Protein AF-A0A1H6RS73-F1 (afdb_monomer)

Sequence (85 aa):
MTNLIDVPSEEGEVCDYDLNNLALYAALMDAADAGLSWQESARQILRLDEYDIISFDLYERHLQRARWIVGKGLQSALIAFSKKT

Radius of gyration: 12.76 Å; Cα contacts (8 Å, |Δi|>4): 75; chains: 1; bounding box: 32×26×29 Å

Nearest PDB structures (foldseek):
  7uqt-assembly1_A  TM=7.635E-01  e=1.311E-01  Mesorhizobium japonicum R7A
  2ezk-assembly1_A  TM=4.021E-01  e=2.002E+00  Muvirus mu

Secondary structure (DSSP, 8-state):
---GGGPPPTTSPP-HHHHHTHHHHHHHHHHHHTT--HHHHHHHTS---TTSTTHHHHHHHHHHHHHHHHTTTHHHHHHHHHT--

Mean predicted aligned error: 3.84 Å

Foldseek 3Di:
DDDLVPQDALPDADDPVCVVCLVLLVQLVVCVVVVHDLLCNLCPRVVDHSPDPCSSVSSVSSNSNSVSCVPVVVVRSVVVVVVVD

pLDDT: mean 91.01, std 9.67, range [43.91, 98.31]

Solvent-accessible surface area (backbone atoms only — not comparable to full-atom values): 5070 Å² total; per-residue (Å²): 134,84,65,78,85,71,65,63,60,81,83,56,77,84,46,73,68,53,72,77,35,51,70,58,31,51,53,47,50,55,38,55,76,72,64,55,52,69,52,57,46,22,39,73,72,71,65,40,58,64,85,45,87,61,34,60,58,53,43,50,50,49,48,49,32,32,52,31,41,71,52,86,36,31,68,56,46,53,58,54,53,68,74,76,112

Structure (mmCIF, N/CA/C/O backbone):
data_AF-A0A1H6RS73-F1
#
_entry.id   AF-A0A1H6RS73-F1
#
loop_
_atom_site.group_PDB
_atom_site.id
_atom_site.type_symbol
_atom_site.label_atom_id
_atom_site.label_alt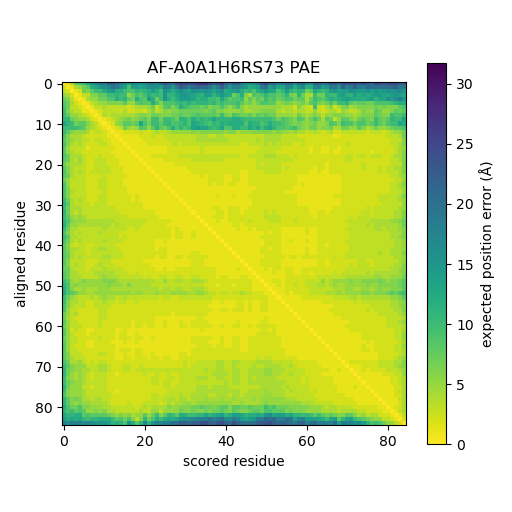_id
_atom_site.label_comp_id
_atom_site.label_asym_id
_atom_site.label_entity_id
_atom_site.label_seq_id
_atom_site.pdbx_PDB_ins_code
_atom_site.Cartn_x
_atom_site.Cartn_y
_atom_site.Cartn_z
_atom_site.occupancy
_atom_site.B_iso_or_equiv
_atom_site.auth_seq_id
_atom_site.auth_comp_id
_atom_site.auth_asym_id
_atom_site.auth_atom_id
_atom_site.pdbx_PDB_model_num
ATOM 1 N N . MET A 1 1 ? -0.572 15.669 -0.996 1.00 43.91 1 MET A N 1
ATOM 2 C CA . MET A 1 1 ? 0.113 14.547 -1.668 1.00 43.91 1 MET A CA 1
ATOM 3 C C . MET A 1 1 ? 1.013 13.911 -0.634 1.00 43.91 1 MET A C 1
ATOM 5 O O . MET A 1 1 ? 1.898 14.597 -0.140 1.00 43.91 1 MET A O 1
ATOM 9 N N . THR A 1 2 ? 0.722 12.682 -0.229 1.00 57.09 2 THR A N 1
ATOM 10 C CA . THR A 1 2 ? 1.573 11.939 0.707 1.00 57.09 2 THR A CA 1
ATOM 11 C C . THR A 1 2 ? 2.772 11.391 -0.063 1.00 57.09 2 THR A C 1
ATOM 13 O O . THR A 1 2 ? 2.610 10.940 -1.195 1.00 57.09 2 THR A O 1
ATOM 16 N N . ASN A 1 3 ? 3.969 11.484 0.508 1.00 75.25 3 ASN A N 1
ATOM 17 C CA . ASN A 1 3 ? 5.191 10.992 -0.118 1.00 75.25 3 ASN A CA 1
ATOM 18 C C . ASN A 1 3 ? 5.197 9.453 -0.099 1.00 75.25 3 ASN A C 1
ATOM 20 O O . ASN A 1 3 ? 5.052 8.853 0.963 1.00 75.25 3 ASN A O 1
ATOM 24 N N . LEU A 1 4 ? 5.356 8.809 -1.261 1.00 75.88 4 LEU A N 1
ATOM 25 C CA . LEU A 1 4 ? 5.335 7.342 -1.394 1.00 75.88 4 LEU A CA 1
ATOM 26 C C . LEU A 1 4 ? 6.460 6.660 -0.596 1.00 75.88 4 LEU A C 1
ATOM 28 O O . LEU A 1 4 ? 6.341 5.501 -0.219 1.00 75.88 4 LEU A O 1
ATOM 32 N N . ILE A 1 5 ? 7.535 7.380 -0.275 1.00 80.06 5 ILE A N 1
ATOM 33 C CA . ILE A 1 5 ? 8.655 6.845 0.513 1.00 80.06 5 ILE A CA 1
ATOM 34 C C . ILE A 1 5 ? 8.252 6.576 1.980 1.00 80.06 5 ILE A C 1
ATOM 36 O O . ILE A 1 5 ? 8.821 5.691 2.627 1.00 80.06 5 ILE A O 1
ATOM 40 N N . ASP A 1 6 ? 7.224 7.269 2.479 1.00 83.12 6 ASP A N 1
ATOM 41 C CA . ASP A 1 6 ? 6.801 7.236 3.885 1.00 83.12 6 ASP A CA 1
ATOM 42 C C . ASP A 1 6 ? 5.817 6.093 4.202 1.00 83.12 6 ASP A C 1
ATOM 44 O O . ASP A 1 6 ? 5.111 6.145 5.211 1.00 83.12 6 ASP A O 1
ATOM 48 N N . VAL A 1 7 ? 5.739 5.058 3.352 1.00 84.31 7 VAL A N 1
ATOM 49 C CA . VAL A 1 7 ? 4.858 3.909 3.604 1.00 84.31 7 VAL A CA 1
ATOM 50 C C . VAL A 1 7 ? 5.227 3.233 4.938 1.00 84.31 7 VAL A C 1
ATOM 52 O O . VAL A 1 7 ? 6.397 2.857 5.125 1.00 84.31 7 VAL A O 1
ATOM 55 N N . PRO A 1 8 ? 4.266 3.081 5.875 1.00 85.38 8 PRO A N 1
ATOM 56 C CA . PRO A 1 8 ? 4.529 2.472 7.172 1.00 85.38 8 PRO A CA 1
ATOM 57 C C . PRO A 1 8 ? 5.002 1.024 7.038 1.00 85.38 8 PRO A C 1
ATOM 59 O O . PRO A 1 8 ? 4.641 0.319 6.095 1.00 85.38 8 PRO A O 1
ATOM 62 N N . SER A 1 9 ? 5.771 0.559 8.021 1.00 83.12 9 SER A N 1
ATOM 63 C CA . SER A 1 9 ? 6.142 -0.852 8.117 1.00 83.12 9 SER A CA 1
ATOM 64 C C . SER A 1 9 ? 4.914 -1.741 8.339 1.00 83.12 9 SER A C 1
ATOM 66 O O . SER A 1 9 ? 3.871 -1.298 8.822 1.00 83.12 9 SER A O 1
ATOM 68 N N . GLU A 1 10 ? 5.041 -3.033 8.045 1.00 74.12 10 GLU A N 1
ATOM 69 C CA . GLU A 1 10 ? 3.974 -4.018 8.263 1.00 74.12 10 GLU A CA 1
ATOM 70 C C . GLU A 1 10 ? 3.608 -4.234 9.743 1.00 74.12 10 GLU A C 1
ATOM 72 O O . GLU A 1 10 ? 2.618 -4.885 10.037 1.00 74.12 10 GLU A O 1
ATOM 77 N N . GLU A 1 11 ? 4.372 -3.709 10.698 1.00 74.19 11 GLU A N 1
ATOM 78 C CA . GLU A 1 11 ? 4.115 -3.897 12.137 1.00 74.19 11 GLU A CA 1
ATOM 79 C C . GLU A 1 11 ? 3.675 -2.605 12.839 1.00 74.19 11 GLU A C 1
ATOM 81 O O . GLU A 1 11 ? 3.346 -2.619 14.024 1.00 74.19 11 GLU A O 1
ATOM 86 N N . GLY A 1 12 ? 3.652 -1.483 12.113 1.00 82.12 12 GLY A N 1
ATOM 87 C CA . GLY A 1 12 ? 3.238 -0.191 12.648 1.00 82.12 12 GLY A CA 1
ATOM 88 C C . GLY A 1 12 ? 1.726 -0.081 12.838 1.00 82.12 12 GLY A C 1
ATOM 89 O O . GLY A 1 12 ? 0.943 -0.662 12.080 1.00 82.12 12 GLY A O 1
ATOM 90 N N . GLU A 1 13 ? 1.315 0.728 13.815 1.00 89.94 13 GLU A N 1
ATOM 91 C CA . GLU A 1 13 ? -0.088 1.100 14.017 1.00 89.94 13 GLU A CA 1
ATOM 92 C C . GLU A 1 13 ? -0.691 1.728 12.750 1.00 89.94 13 GLU A C 1
ATOM 94 O O . GLU A 1 13 ? 0.016 2.274 11.900 1.00 89.94 13 GLU A O 1
ATOM 99 N N . VAL A 1 14 ? -2.016 1.641 12.611 1.00 92.31 14 VAL A N 1
ATOM 100 C CA . VAL A 1 14 ? -2.724 2.363 11.547 1.00 92.31 14 VAL A CA 1
ATOM 101 C C . VAL A 1 14 ? -2.554 3.857 11.782 1.00 92.31 14 VAL A C 1
ATOM 103 O O . VAL A 1 14 ? -2.847 4.347 12.873 1.00 92.31 14 VAL A O 1
ATOM 106 N N . CYS A 1 15 ? -2.123 4.585 10.758 1.00 91.38 15 CYS A N 1
ATOM 107 C CA . CYS A 1 15 ? -1.911 6.025 10.850 1.00 91.38 15 CYS A CA 1
ATOM 108 C C . CYS A 1 15 ? -2.660 6.787 9.749 1.00 91.38 15 CYS A C 1
ATOM 110 O O . CYS A 1 15 ? -3.306 6.205 8.874 1.00 91.38 15 CYS A O 1
ATOM 112 N N . ASP A 1 16 ? -2.574 8.119 9.779 1.00 90.25 16 ASP A N 1
ATOM 113 C CA . ASP A 1 16 ? -3.220 8.974 8.778 1.00 90.25 16 ASP A CA 1
ATOM 114 C C . ASP A 1 16 ? -2.750 8.687 7.347 1.00 90.25 16 ASP A C 1
ATOM 116 O O . ASP A 1 16 ? -3.517 8.895 6.405 1.00 90.25 16 ASP A O 1
ATOM 120 N N . TYR A 1 17 ? -1.527 8.173 7.174 1.00 91.56 17 TYR A N 1
ATOM 121 C CA . TYR A 1 17 ? -1.045 7.703 5.878 1.00 91.56 17 TYR A CA 1
ATOM 122 C C . TYR A 1 17 ? -1.986 6.639 5.307 1.00 91.56 17 TYR A C 1
ATOM 124 O O . TYR A 1 17 ? -2.436 6.771 4.172 1.00 91.56 17 TYR A O 1
ATOM 132 N N . ASP A 1 18 ? -2.318 5.612 6.090 1.00 92.25 18 ASP A N 1
ATOM 133 C CA . ASP A 1 18 ? -3.149 4.501 5.623 1.00 92.25 18 ASP A CA 1
ATOM 134 C C . ASP A 1 18 ? -4.563 4.968 5.289 1.00 92.25 18 ASP A C 1
ATOM 136 O O . ASP A 1 18 ? -5.094 4.629 4.234 1.00 92.25 18 ASP A O 1
ATOM 140 N N . LEU A 1 19 ? -5.148 5.808 6.151 1.00 89.00 19 LEU A N 1
ATOM 141 C CA . LEU A 1 19 ? -6.495 6.348 5.948 1.00 89.00 19 LEU A CA 1
ATOM 142 C C . LEU A 1 19 ? -6.599 7.163 4.654 1.00 89.00 19 LEU A C 1
ATOM 144 O O . LEU A 1 19 ? -7.606 7.086 3.953 1.00 89.00 19 LEU A O 1
ATOM 148 N N . ASN A 1 20 ? -5.550 7.916 4.319 1.00 91.19 20 ASN A N 1
ATOM 149 C CA . ASN A 1 20 ? -5.499 8.710 3.094 1.00 91.19 20 ASN A CA 1
ATOM 150 C C . ASN A 1 20 ? -5.200 7.867 1.839 1.00 91.19 20 ASN A C 1
ATOM 152 O O . ASN A 1 20 ? -5.390 8.360 0.728 1.00 91.19 20 ASN A O 1
ATOM 156 N 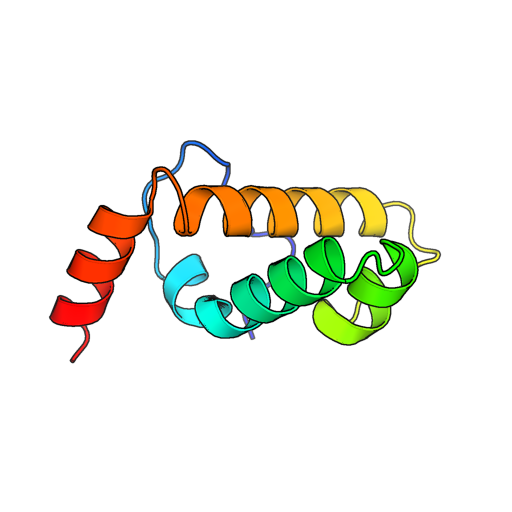N . ASN A 1 21 ? -4.749 6.617 1.998 1.00 92.62 21 ASN A N 1
ATOM 157 C CA . ASN A 1 21 ? -4.323 5.737 0.906 1.00 92.62 21 ASN A CA 1
ATOM 158 C C . ASN A 1 21 ? -5.191 4.471 0.753 1.00 92.62 21 ASN A C 1
ATOM 160 O O . ASN A 1 21 ? -4.841 3.586 -0.023 1.00 92.62 21 ASN A O 1
ATOM 164 N N . LEU A 1 22 ? -6.354 4.377 1.410 1.00 91.75 22 LEU A N 1
ATOM 165 C CA . LEU A 1 22 ? -7.224 3.189 1.323 1.00 91.75 22 LEU A CA 1
ATOM 166 C C . LEU A 1 22 ? -7.614 2.820 -0.119 1.00 91.75 22 LEU A C 1
ATOM 168 O O . LEU A 1 22 ? -7.592 1.647 -0.484 1.00 91.75 22 LEU A O 1
ATOM 172 N N . ALA A 1 23 ? -7.923 3.814 -0.958 1.00 93.69 23 ALA A N 1
ATOM 173 C CA . ALA A 1 23 ? -8.245 3.578 -2.367 1.00 93.69 23 ALA A CA 1
ATOM 174 C C . ALA A 1 23 ? -7.036 3.060 -3.169 1.00 93.69 23 ALA A C 1
ATOM 176 O O . ALA A 1 23 ? -7.193 2.207 -4.039 1.00 93.69 23 ALA A O 1
ATOM 177 N N . LEU A 1 24 ? -5.830 3.544 -2.852 1.00 95.62 24 LEU A N 1
ATOM 178 C CA . LEU A 1 24 ? -4.581 3.076 -3.456 1.00 95.62 24 LEU A CA 1
ATOM 179 C C . LEU A 1 24 ? -4.316 1.610 -3.088 1.00 95.62 24 LEU A C 1
ATOM 181 O O . LEU A 1 24 ? -3.985 0.807 -3.957 1.00 95.62 24 LEU A O 1
ATOM 185 N N . TYR A 1 25 ? -4.508 1.256 -1.814 1.00 95.81 25 TYR A N 1
ATOM 186 C CA . TYR A 1 25 ? -4.366 -0.116 -1.331 1.00 95.81 25 TYR A CA 1
ATOM 187 C C . TYR A 1 25 ? -5.350 -1.068 -2.010 1.00 95.81 25 TYR A C 1
ATOM 189 O O . TYR A 1 25 ? -4.929 -2.125 -2.473 1.00 95.81 25 TYR A O 1
ATOM 197 N N . ALA A 1 26 ? -6.626 -0.680 -2.127 1.00 96.19 26 ALA A N 1
ATOM 198 C CA . ALA A 1 26 ? -7.628 -1.461 -2.852 1.00 96.19 26 ALA A CA 1
ATOM 199 C C . ALA A 1 26 ? -7.201 -1.718 -4.307 1.00 96.19 26 ALA A C 1
ATOM 201 O O . ALA A 1 26 ? -7.145 -2.868 -4.730 1.00 96.19 26 ALA A O 1
ATOM 202 N N . ALA A 1 27 ? -6.786 -0.671 -5.030 1.00 97.88 27 ALA A N 1
ATOM 203 C CA . ALA A 1 27 ? -6.341 -0.800 -6.417 1.00 97.88 27 ALA A CA 1
ATOM 204 C C . ALA A 1 27 ? -5.116 -1.722 -6.577 1.00 97.88 27 ALA A C 1
ATOM 206 O O . ALA A 1 27 ? -5.049 -2.492 -7.534 1.00 97.88 27 ALA A O 1
ATOM 207 N N . LEU A 1 28 ? -4.151 -1.665 -5.650 1.00 97.81 28 LEU A N 1
ATOM 208 C CA . LEU A 1 28 ? -2.985 -2.557 -5.662 1.00 97.81 28 LEU A CA 1
ATOM 209 C C . LEU A 1 28 ? -3.365 -4.022 -5.443 1.00 97.81 28 LEU A C 1
ATOM 211 O O . LEU A 1 28 ? -2.810 -4.895 -6.107 1.00 97.81 28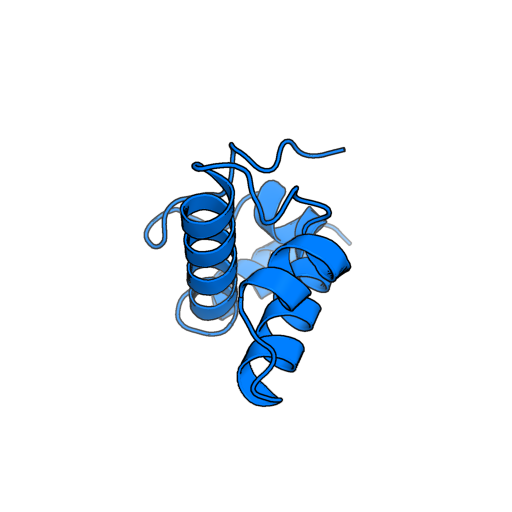 LEU A O 1
ATOM 215 N N . MET A 1 29 ? -4.289 -4.293 -4.519 1.00 97.62 29 MET A N 1
ATOM 216 C CA . MET A 1 29 ? -4.759 -5.657 -4.270 1.00 97.62 29 MET A CA 1
ATOM 217 C C . MET A 1 29 ? -5.543 -6.196 -5.467 1.00 97.62 29 MET A C 1
ATOM 219 O O . MET A 1 29 ? -5.231 -7.291 -5.922 1.00 97.62 29 MET A O 1
ATOM 223 N N . ASP A 1 30 ? -6.453 -5.403 -6.043 1.00 98.31 30 ASP A N 1
ATOM 224 C CA . ASP A 1 30 ? -7.202 -5.789 -7.247 1.00 98.31 30 ASP A CA 1
ATOM 225 C C . ASP A 1 30 ? -6.261 -6.117 -8.417 1.00 98.31 30 ASP A C 1
ATOM 227 O O . ASP A 1 30 ? -6.444 -7.114 -9.115 1.00 98.31 30 ASP A O 1
ATOM 231 N N . ALA A 1 31 ? -5.218 -5.305 -8.623 1.00 98.12 31 ALA A N 1
ATOM 232 C CA . ALA A 1 31 ? -4.223 -5.553 -9.661 1.00 98.12 31 ALA A CA 1
ATOM 233 C C . ALA A 1 31 ? -3.409 -6.830 -9.402 1.00 98.12 31 ALA A C 1
ATOM 235 O O . ALA A 1 31 ? -3.184 -7.608 -10.333 1.00 98.12 31 ALA A O 1
ATOM 236 N N . ALA A 1 32 ? -3.000 -7.069 -8.152 1.00 97.50 32 ALA A N 1
ATOM 237 C CA . ALA A 1 32 ? -2.280 -8.282 -7.775 1.00 97.50 32 ALA A CA 1
ATOM 238 C C . ALA A 1 32 ? -3.148 -9.541 -7.952 1.00 97.50 32 ALA A C 1
ATOM 240 O O . ALA A 1 32 ? -2.667 -10.538 -8.491 1.00 97.50 32 ALA A O 1
ATOM 241 N N . ASP A 1 33 ? -4.423 -9.487 -7.562 1.00 97.88 33 ASP A N 1
ATOM 242 C CA . ASP A 1 33 ? -5.372 -10.599 -7.694 1.00 97.88 33 ASP A CA 1
ATOM 243 C C . ASP A 1 33 ? -5.738 -10.872 -9.162 1.00 97.88 33 ASP A C 1
ATOM 245 O O . ASP A 1 33 ? -5.928 -12.024 -9.558 1.00 97.88 33 ASP A O 1
ATOM 249 N N . ALA A 1 34 ? -5.761 -9.832 -10.000 1.00 98.06 34 ALA A N 1
ATOM 250 C CA . ALA A 1 34 ? -5.907 -9.950 -11.450 1.00 98.06 34 ALA A CA 1
ATOM 251 C C . ALA A 1 34 ? -4.616 -10.401 -12.170 1.00 98.06 34 ALA A C 1
ATOM 253 O O . ALA A 1 34 ? -4.629 -10.589 -13.388 1.00 98.06 34 ALA A O 1
ATOM 254 N N . GLY A 1 35 ? -3.508 -10.588 -11.442 1.00 97.81 35 GLY A N 1
ATOM 255 C CA . GLY A 1 35 ? -2.237 -11.062 -11.991 1.00 97.81 35 GLY A CA 1
ATOM 256 C C . GLY A 1 35 ? -1.490 -10.035 -12.847 1.00 97.81 35 GLY A C 1
ATOM 257 O O . GLY A 1 35 ? -0.706 -10.427 -13.714 1.00 97.81 35 GLY A O 1
ATOM 258 N N . LEU A 1 36 ? -1.725 -8.733 -12.639 1.00 98.19 36 LEU A N 1
ATOM 259 C CA . LEU A 1 36 ? -0.944 -7.684 -13.301 1.00 98.19 36 LEU A CA 1
ATOM 260 C C . LEU A 1 36 ? 0.525 -7.758 -12.866 1.00 98.19 36 LEU A C 1
ATOM 262 O O . LEU A 1 36 ? 0.854 -8.159 -11.748 1.00 98.19 36 LEU A O 1
ATOM 266 N N . SER A 1 37 ? 1.425 -7.352 -13.763 1.00 98.06 37 SER A N 1
ATOM 267 C CA . SER A 1 37 ? 2.845 -7.265 -13.435 1.00 98.06 37 SER A CA 1
ATOM 268 C C . SER A 1 37 ? 3.112 -6.124 -12.455 1.00 98.06 37 SER A C 1
ATOM 270 O O . SER A 1 37 ? 2.427 -5.097 -12.465 1.00 98.06 37 SER A O 1
ATOM 272 N N . TRP A 1 38 ? 4.164 -6.272 -11.646 1.00 97.75 38 TRP A N 1
ATOM 273 C CA . TRP A 1 38 ? 4.565 -5.224 -10.710 1.00 97.75 38 TRP A CA 1
ATOM 274 C C . TRP A 1 38 ? 4.908 -3.915 -11.431 1.00 97.75 38 TRP A C 1
ATOM 276 O O . TRP A 1 38 ? 4.594 -2.852 -10.908 1.00 97.75 38 TRP A O 1
ATOM 286 N N . GLN A 1 39 ? 5.493 -3.975 -12.637 1.00 98.06 39 GLN A N 1
ATOM 287 C CA . GLN A 1 39 ? 5.804 -2.789 -13.440 1.00 98.06 39 GLN A CA 1
ATOM 288 C C . GLN A 1 39 ? 4.530 -2.024 -13.787 1.00 98.06 39 GLN A C 1
ATOM 290 O O . GLN A 1 39 ? 4.436 -0.820 -13.557 1.00 98.06 39 GLN A O 1
ATOM 295 N N . GLU A 1 40 ? 3.515 -2.748 -14.265 1.00 97.69 40 GLU A N 1
ATOM 296 C CA . GLU A 1 40 ? 2.260 -2.135 -14.667 1.00 97.69 40 GLU A CA 1
ATOM 297 C C . GLU A 1 40 ? 1.530 -1.529 -13.467 1.00 97.69 40 GLU A C 1
ATOM 299 O O . GLU A 1 40 ? 1.041 -0.402 -13.540 1.00 97.69 40 GLU A O 1
ATOM 304 N N . SER A 1 41 ? 1.515 -2.223 -12.328 1.00 97.62 41 SER A N 1
ATOM 305 C CA . SER A 1 41 ? 0.976 -1.674 -11.082 1.00 97.62 41 SER A CA 1
ATOM 306 C C . SER A 1 41 ? 1.770 -0.459 -10.584 1.00 97.62 41 SER A C 1
ATOM 308 O O . SER A 1 41 ? 1.168 0.547 -10.205 1.00 97.62 41 SER A O 1
ATOM 310 N N . ALA A 1 42 ? 3.104 -0.495 -10.626 1.00 96.19 42 ALA A N 1
ATOM 311 C CA . ALA A 1 42 ? 3.955 0.623 -10.224 1.00 96.19 42 ALA A CA 1
ATOM 312 C C . ALA A 1 42 ? 3.678 1.872 -11.080 1.00 96.19 42 ALA A C 1
ATOM 314 O O . ALA A 1 42 ? 3.437 2.954 -10.539 1.00 96.19 42 ALA A O 1
ATOM 315 N N . ARG A 1 43 ? 3.597 1.717 -12.405 1.00 97.31 43 ARG 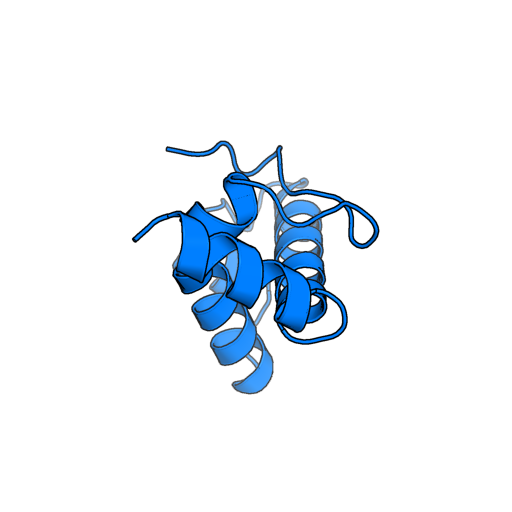A N 1
ATOM 316 C CA . ARG A 1 43 ? 3.328 2.814 -13.344 1.00 97.31 43 ARG A CA 1
ATOM 317 C C . ARG A 1 43 ? 1.887 3.321 -13.272 1.00 97.31 43 ARG A C 1
ATOM 319 O O . ARG A 1 43 ? 1.643 4.533 -13.262 1.00 97.31 43 ARG A O 1
ATOM 326 N N . GLN A 1 44 ? 0.906 2.419 -13.248 1.00 96.81 44 GLN A N 1
ATOM 327 C CA . GLN A 1 44 ? -0.505 2.803 -13.324 1.00 96.81 44 GLN A CA 1
ATOM 328 C C . GLN A 1 44 ? -1.091 3.255 -11.986 1.00 96.81 44 GLN A C 1
ATOM 330 O O . GLN A 1 44 ? -1.893 4.189 -11.972 1.00 96.81 44 GLN A O 1
ATOM 335 N N . ILE A 1 45 ? -0.708 2.610 -10.884 1.00 96.62 45 ILE A N 1
ATOM 336 C CA . ILE A 1 45 ? -1.346 2.804 -9.577 1.00 96.62 45 ILE A CA 1
ATOM 337 C C . ILE A 1 45 ? -0.493 3.727 -8.714 1.00 96.62 45 ILE A C 1
ATOM 339 O O . ILE A 1 45 ? -0.983 4.753 -8.247 1.00 96.62 45 ILE A O 1
ATOM 343 N N . LEU A 1 46 ? 0.796 3.410 -8.567 1.00 94.81 46 LEU A N 1
ATOM 344 C CA . LEU A 1 46 ? 1.725 4.193 -7.743 1.00 94.81 46 LEU A CA 1
ATOM 345 C C . LEU A 1 46 ? 2.327 5.396 -8.478 1.00 94.81 46 LEU A C 1
ATOM 347 O O . LEU A 1 46 ? 2.917 6.258 -7.838 1.00 94.81 46 LEU A O 1
ATOM 351 N N . ARG A 1 47 ? 2.151 5.488 -9.804 1.00 95.56 47 ARG A N 1
ATOM 352 C CA . ARG A 1 47 ? 2.732 6.548 -10.650 1.00 95.56 47 ARG A CA 1
ATOM 353 C C . ARG A 1 47 ? 4.262 6.622 -10.546 1.00 95.56 47 ARG A C 1
ATOM 355 O O . ARG A 1 47 ? 4.834 7.705 -10.641 1.00 95.56 47 ARG A O 1
ATOM 362 N N . LEU A 1 48 ? 4.901 5.473 -10.351 1.00 94.94 48 LEU A N 1
ATOM 363 C CA . LEU A 1 48 ? 6.352 5.322 -10.312 1.00 94.94 4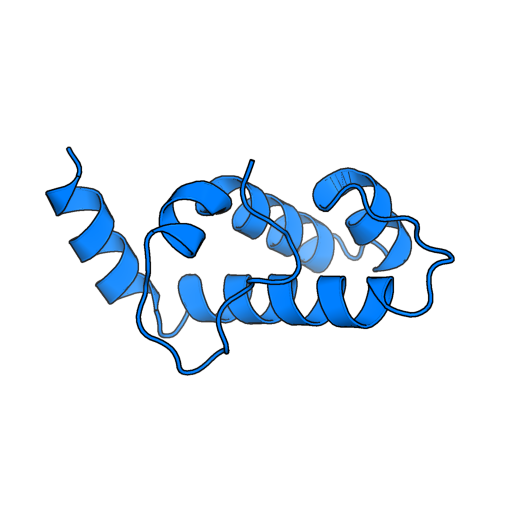8 LEU A CA 1
ATOM 364 C C . LEU A 1 48 ? 6.912 5.077 -11.717 1.00 94.94 48 LEU A C 1
ATOM 366 O O . LEU A 1 48 ? 6.209 4.585 -12.601 1.00 94.94 48 LEU A O 1
ATOM 370 N N . ASP A 1 49 ? 8.191 5.396 -11.905 1.00 94.81 49 ASP A N 1
ATOM 371 C CA . ASP A 1 49 ? 8.947 4.969 -13.082 1.00 94.81 49 ASP A CA 1
ATOM 372 C C . ASP A 1 49 ? 9.380 3.509 -12.896 1.00 94.81 49 ASP A C 1
ATOM 374 O O . ASP A 1 49 ? 10.197 3.200 -12.032 1.00 94.81 49 ASP A O 1
ATOM 378 N N . GLU A 1 50 ? 8.826 2.595 -13.689 1.00 92.06 50 GLU A N 1
ATOM 379 C CA . GLU A 1 50 ? 9.118 1.157 -13.622 1.00 92.06 50 GLU A CA 1
ATOM 380 C C . GLU A 1 50 ? 10.583 0.791 -13.919 1.00 92.06 50 GLU A C 1
ATOM 382 O O . GLU A 1 50 ? 10.998 -0.326 -13.606 1.00 92.06 50 GLU A O 1
ATOM 387 N N . TYR A 1 51 ? 11.367 1.714 -14.488 1.00 93.69 51 TYR A N 1
ATOM 388 C C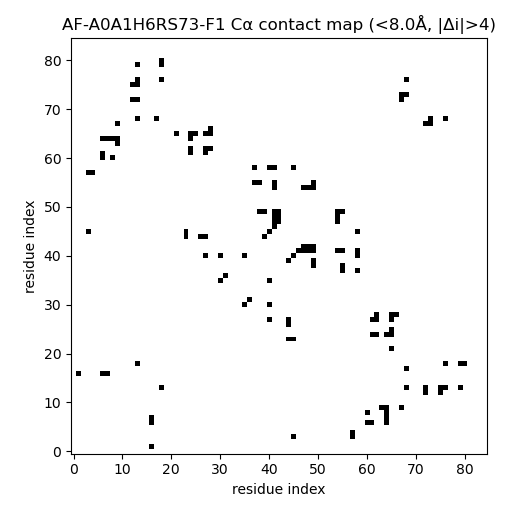A . TYR A 1 51 ? 12.799 1.530 -14.740 1.00 93.69 51 TYR A CA 1
ATOM 389 C C . TYR A 1 51 ? 13.694 2.046 -13.604 1.00 93.69 51 TYR A C 1
ATOM 391 O O . TYR A 1 51 ? 14.897 1.772 -13.613 1.00 93.69 51 TYR A O 1
ATOM 399 N N . ASP A 1 52 ? 13.138 2.770 -12.628 1.00 95.50 52 ASP A N 1
ATOM 400 C CA . ASP A 1 52 ? 13.883 3.205 -11.448 1.00 95.50 52 ASP A CA 1
ATOM 401 C C . ASP A 1 52 ? 14.156 2.010 -10.519 1.00 95.50 52 ASP A C 1
ATOM 403 O O . ASP A 1 52 ? 13.295 1.166 -10.255 1.00 95.50 52 ASP A O 1
ATOM 407 N N . ILE A 1 53 ? 15.377 1.955 -9.992 1.00 93.00 53 ILE A N 1
ATOM 408 C CA . ILE A 1 53 ? 15.866 0.874 -9.139 1.00 93.00 53 ILE A CA 1
ATOM 409 C C . ILE A 1 53 ? 15.077 0.759 -7.830 1.00 93.00 53 ILE A C 1
ATOM 411 O O . ILE A 1 53 ? 14.971 -0.336 -7.280 1.00 93.00 53 ILE A O 1
ATOM 415 N N . ILE A 1 54 ? 14.499 1.863 -7.341 1.00 94.56 54 ILE A N 1
ATOM 416 C CA . ILE A 1 54 ? 13.711 1.863 -6.098 1.00 94.56 54 ILE A CA 1
ATOM 417 C C . ILE A 1 54 ? 12.242 1.476 -6.307 1.00 94.56 54 ILE A C 1
ATOM 419 O O . ILE A 1 54 ? 11.544 1.191 -5.334 1.00 94.56 54 ILE A O 1
ATOM 423 N N . SER A 1 55 ? 11.744 1.458 -7.547 1.00 95.38 55 SER A N 1
ATOM 424 C CA . SER A 1 55 ? 10.307 1.305 -7.808 1.00 95.38 55 SER A CA 1
ATOM 425 C C . SER A 1 55 ? 9.761 -0.058 -7.417 1.00 95.38 55 SER A C 1
ATOM 427 O O . SER A 1 55 ? 8.626 -0.143 -6.950 1.00 95.38 55 SER A O 1
ATOM 429 N N . PHE A 1 56 ? 10.566 -1.114 -7.554 1.00 95.62 56 PHE A N 1
ATOM 430 C CA . PHE A 1 56 ? 10.175 -2.448 -7.104 1.00 95.62 56 PHE A CA 1
ATOM 431 C C . PHE A 1 56 ? 10.006 -2.510 -5.578 1.00 95.62 56 PHE A C 1
ATOM 433 O O . PHE A 1 56 ? 8.991 -3.014 -5.105 1.00 95.62 56 PHE A O 1
ATOM 440 N N . ASP A 1 57 ? 10.949 -1.943 -4.816 1.00 95.75 57 ASP A N 1
ATOM 441 C CA . ASP A 1 57 ? 10.877 -1.892 -3.346 1.00 95.75 57 ASP A CA 1
ATOM 442 C C . ASP A 1 57 ? 9.657 -1.093 -2.876 1.00 95.75 57 ASP A C 1
ATOM 444 O O . ASP A 1 57 ? 8.883 -1.550 -2.035 1.00 95.75 57 ASP A O 1
ATOM 448 N N . LEU A 1 58 ? 9.427 0.078 -3.478 1.00 95.25 58 LEU A N 1
ATOM 449 C CA . LEU A 1 58 ? 8.249 0.882 -3.171 1.00 95.25 58 LEU A CA 1
ATOM 450 C C . LEU A 1 58 ? 6.961 0.122 -3.497 1.00 95.25 58 LEU A C 1
ATOM 452 O O . LEU A 1 58 ? 6.048 0.113 -2.672 1.00 95.25 58 LEU A O 1
ATOM 456 N N . TYR A 1 59 ? 6.882 -0.539 -4.653 1.00 96.50 59 TYR A N 1
ATOM 457 C CA . TYR A 1 59 ? 5.737 -1.377 -4.999 1.00 96.50 59 TYR A CA 1
ATOM 458 C C . TYR A 1 59 ? 5.486 -2.470 -3.953 1.00 96.50 59 TYR A C 1
ATOM 460 O O . TYR A 1 59 ? 4.366 -2.574 -3.443 1.00 96.50 59 TYR A O 1
ATOM 468 N N . GLU A 1 60 ? 6.516 -3.240 -3.592 1.00 96.75 60 GLU A N 1
ATOM 469 C CA . GLU A 1 60 ? 6.393 -4.313 -2.603 1.00 96.75 60 GLU A CA 1
ATOM 470 C C . GLU A 1 60 ? 5.917 -3.783 -1.253 1.00 96.75 60 GLU A C 1
ATOM 472 O O . GLU A 1 60 ? 4.937 -4.299 -0.715 1.00 96.75 60 GLU A O 1
ATOM 477 N N . ARG A 1 61 ? 6.533 -2.711 -0.742 1.00 95.75 61 ARG A N 1
ATOM 478 C CA . ARG A 1 61 ? 6.175 -2.135 0.562 1.00 95.75 61 ARG A CA 1
ATOM 479 C C . ARG A 1 61 ? 4.724 -1.655 0.609 1.00 95.75 61 ARG A C 1
ATOM 481 O O . ARG A 1 61 ? 4.043 -1.864 1.613 1.00 95.75 61 ARG A O 1
ATOM 488 N N . HIS A 1 62 ? 4.213 -1.051 -0.467 1.00 96.50 62 HIS A N 1
ATOM 489 C CA . HIS A 1 62 ? 2.806 -0.634 -0.515 1.00 96.50 62 HIS A CA 1
ATOM 490 C C . HIS A 1 62 ? 1.854 -1.822 -0.617 1.00 96.50 62 HIS A C 1
ATOM 492 O O . HIS A 1 62 ? 0.821 -1.823 0.053 1.00 96.50 62 HIS A O 1
ATOM 498 N N . LEU A 1 63 ? 2.183 -2.838 -1.420 1.00 97.19 63 LEU A N 1
ATOM 499 C CA . LEU A 1 63 ? 1.350 -4.034 -1.530 1.00 97.19 63 LEU A CA 1
ATOM 500 C C . LEU A 1 63 ? 1.315 -4.811 -0.205 1.00 97.19 63 LEU A C 1
ATOM 502 O O . LEU A 1 63 ? 0.254 -5.260 0.228 1.00 97.19 63 LEU A O 1
ATOM 506 N N . GLN A 1 64 ? 2.458 -4.936 0.462 1.00 96.56 64 GLN A N 1
ATOM 507 C CA . GLN A 1 64 ? 2.581 -5.522 1.793 1.00 96.56 64 GLN A CA 1
ATOM 508 C C . GLN A 1 64 ? 1.750 -4.755 2.824 1.00 96.56 64 GLN A C 1
ATOM 510 O O . GLN A 1 64 ? 0.942 -5.354 3.542 1.00 96.56 64 GLN A O 1
ATOM 515 N N . ARG A 1 65 ? 1.861 -3.420 2.849 1.00 96.69 65 ARG A N 1
ATOM 516 C CA . ARG A 1 65 ? 1.057 -2.590 3.752 1.00 96.69 65 ARG A CA 1
ATOM 517 C C . ARG A 1 65 ? -0.440 -2.706 3.454 1.00 96.69 65 ARG A C 1
ATOM 519 O O . ARG A 1 65 ? -1.222 -2.837 4.394 1.00 96.69 65 ARG A O 1
ATOM 526 N N . ALA A 1 66 ? -0.842 -2.754 2.182 1.00 96.25 66 ALA A N 1
ATOM 527 C CA . ALA A 1 66 ? -2.229 -2.99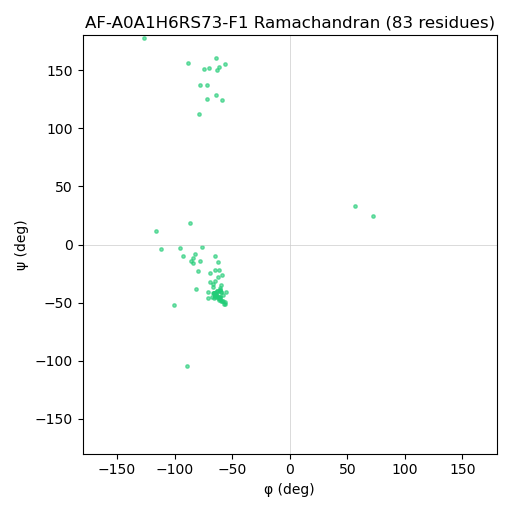1 1.777 1.00 96.25 66 ALA A CA 1
ATOM 528 C C . ALA A 1 66 ? -2.764 -4.330 2.317 1.00 96.25 66 ALA A C 1
ATOM 530 O O . ALA A 1 66 ? -3.815 -4.365 2.967 1.00 96.25 66 ALA A O 1
ATOM 531 N N . ARG A 1 67 ? -2.000 -5.418 2.135 1.00 96.25 67 ARG A N 1
ATOM 532 C CA . ARG A 1 67 ? -2.334 -6.751 2.670 1.00 96.25 67 ARG A CA 1
ATOM 533 C C . ARG A 1 67 ? -2.444 -6.737 4.191 1.00 96.25 67 ARG A C 1
ATOM 535 O O . ARG A 1 67 ? -3.353 -7.354 4.747 1.00 96.25 67 ARG A O 1
ATOM 542 N N . TRP A 1 68 ? -1.552 -6.024 4.874 1.00 96.25 68 TRP A N 1
ATOM 543 C CA . TRP A 1 68 ? -1.610 -5.910 6.325 1.00 96.25 68 TRP A CA 1
ATOM 544 C C . TRP A 1 68 ? -2.858 -5.158 6.797 1.00 96.25 68 TRP A C 1
ATOM 546 O O . TRP A 1 68 ? -3.542 -5.647 7.699 1.00 96.25 68 TRP A O 1
ATOM 556 N N . ILE A 1 69 ? -3.186 -4.021 6.171 1.00 95.38 69 ILE A N 1
ATOM 557 C CA . ILE A 1 69 ? -4.361 -3.204 6.512 1.00 95.38 69 ILE A CA 1
ATOM 558 C C . ILE A 1 69 ? -5.657 -4.000 6.364 1.00 95.38 69 ILE A C 1
ATOM 560 O O . ILE A 1 69 ? -6.516 -3.902 7.234 1.00 95.38 69 ILE A O 1
ATOM 564 N N . VAL A 1 70 ? -5.796 -4.816 5.316 1.00 92.25 70 VAL A N 1
ATOM 565 C CA . VAL A 1 70 ? -6.993 -5.658 5.118 1.00 92.25 70 VAL A CA 1
ATOM 566 C C . VAL A 1 70 ? -6.973 -6.932 5.972 1.00 92.25 70 VAL A C 1
ATOM 568 O O . VAL A 1 70 ? -8.027 -7.482 6.284 1.00 92.25 70 VAL A O 1
ATOM 571 N N . GLY A 1 71 ? -5.794 -7.386 6.398 1.00 92.88 71 GLY A N 1
ATOM 572 C CA . GLY A 1 71 ? -5.630 -8.501 7.325 1.00 92.88 71 GLY A CA 1
ATOM 573 C C . GLY A 1 71 ? -5.619 -8.054 8.787 1.00 92.88 71 GLY A C 1
ATOM 574 O O . GLY A 1 71 ? -6.650 -7.764 9.392 1.00 92.88 71 GLY A O 1
ATOM 575 N N . LYS A 1 72 ? -4.423 -8.035 9.384 1.00 92.75 72 LYS A N 1
ATOM 576 C CA . LYS A 1 72 ? -4.217 -7.782 10.822 1.00 92.75 72 LYS A C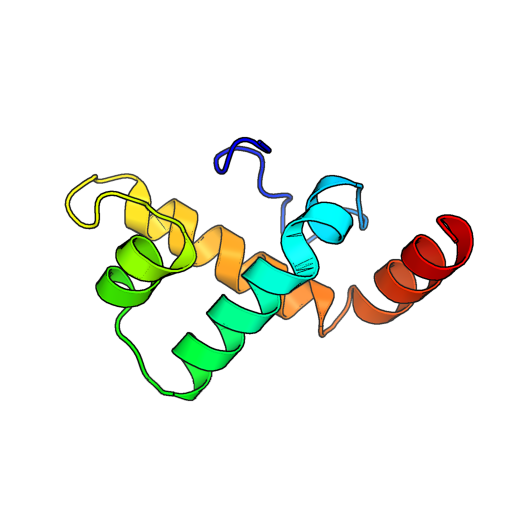A 1
ATOM 577 C C . LYS A 1 72 ? -4.634 -6.369 11.254 1.00 92.75 72 LYS A C 1
ATOM 579 O O . LYS A 1 72 ? -5.061 -6.186 12.390 1.00 92.75 72 LYS A O 1
ATOM 584 N N . GLY A 1 73 ? -4.510 -5.385 10.366 1.00 91.31 73 GLY A N 1
ATOM 585 C CA . GLY A 1 73 ? -4.801 -3.978 10.641 1.00 91.31 73 GLY A CA 1
ATOM 586 C C . GLY A 1 73 ? -6.277 -3.589 10.536 1.00 91.31 73 GLY A C 1
ATOM 587 O O . GLY A 1 73 ? -6.627 -2.473 10.923 1.00 91.31 73 GLY A O 1
ATOM 588 N N . LEU A 1 74 ? -7.153 -4.479 10.051 1.00 92.69 74 LEU A N 1
ATOM 589 C CA . LEU A 1 74 ? -8.503 -4.108 9.609 1.00 92.69 74 LEU A CA 1
ATOM 590 C C . LEU A 1 74 ? -9.357 -3.515 10.732 1.00 92.69 74 LEU A C 1
ATOM 592 O O . LEU A 1 74 ? -9.993 -2.476 10.556 1.00 92.69 74 LEU A O 1
ATOM 596 N N . GLN A 1 75 ? -9.341 -4.141 11.909 1.00 93.50 75 GLN A N 1
ATOM 597 C CA . GLN A 1 75 ? -10.086 -3.648 13.068 1.00 93.50 75 GLN A CA 1
ATOM 598 C C . GLN A 1 75 ? -9.627 -2.239 13.470 1.00 93.50 75 GLN A C 1
ATOM 600 O O . GLN A 1 75 ? -10.457 -1.357 13.696 1.00 93.50 75 GLN A O 1
ATOM 605 N N . SER A 1 76 ? -8.313 -2.012 13.525 1.00 92.94 76 SER A N 1
ATOM 606 C CA . SER A 1 76 ? -7.734 -0.707 13.853 1.00 92.94 76 SER A CA 1
ATOM 607 C C . SER A 1 76 ? -8.096 0.347 12.807 1.00 92.94 76 SER A C 1
ATOM 609 O O . SER A 1 76 ? -8.446 1.469 13.171 1.00 92.94 76 SER A O 1
ATOM 611 N N . ALA A 1 77 ? -8.089 -0.021 11.522 1.00 91.25 77 ALA A N 1
ATOM 612 C CA . ALA A 1 77 ? -8.470 0.870 10.431 1.00 91.25 77 ALA A CA 1
ATOM 613 C C . ALA A 1 77 ? -9.943 1.294 10.514 1.00 91.25 77 ALA A C 1
ATOM 615 O O . ALA A 1 77 ? -10.241 2.481 10.386 1.00 91.25 77 ALA A O 1
ATOM 616 N N . LEU A 1 78 ? -10.855 0.364 10.814 1.00 92.62 78 LEU A N 1
ATOM 617 C CA . LEU A 1 78 ? -12.282 0.668 10.976 1.00 92.62 78 LEU A CA 1
ATOM 618 C C . LEU A 1 78 ? -12.547 1.590 12.175 1.00 92.62 78 LEU A C 1
ATOM 620 O O . LEU A 1 78 ? -13.301 2.555 12.049 1.00 92.62 78 LEU A O 1
ATOM 624 N N . ILE A 1 79 ? -11.890 1.339 13.314 1.00 92.38 79 ILE A N 1
ATOM 625 C CA . ILE A 1 79 ? -11.984 2.202 14.504 1.00 92.38 79 ILE A CA 1
ATOM 626 C C . ILE A 1 79 ? -11.441 3.606 14.210 1.00 92.38 79 ILE A C 1
ATOM 628 O O . ILE A 1 79 ? -12.002 4.601 14.670 1.00 92.38 79 ILE A O 1
ATOM 632 N N . ALA A 1 80 ? -10.330 3.704 13.478 1.00 89.38 80 ALA A N 1
ATOM 633 C CA . ALA A 1 80 ? -9.747 4.989 13.113 1.00 89.38 80 ALA A CA 1
ATOM 634 C C . ALA A 1 80 ? -10.661 5.765 12.148 1.00 89.38 80 ALA A C 1
ATOM 636 O O . ALA A 1 80 ? -10.879 6.961 12.342 1.00 89.38 80 ALA A O 1
ATOM 637 N N . PHE A 1 81 ? -11.262 5.082 11.170 1.00 85.06 81 PHE A N 1
ATOM 638 C CA . PHE A 1 81 ? -12.193 5.684 10.215 1.00 85.06 81 PHE A CA 1
ATOM 639 C C . PHE A 1 81 ? -13.460 6.222 10.897 1.00 85.06 81 PHE A C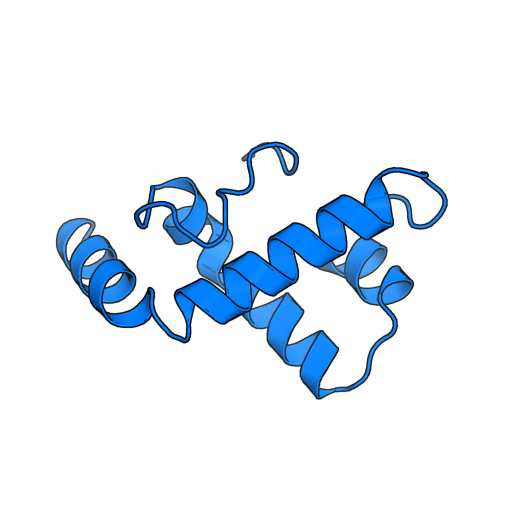 1
ATOM 641 O O . PHE A 1 81 ? -13.853 7.364 10.658 1.00 85.06 81 PHE A O 1
ATOM 648 N N . SER A 1 82 ? -14.053 5.454 11.819 1.00 86.44 82 SER A N 1
ATOM 649 C CA . SER A 1 82 ? -15.275 5.869 12.523 1.00 86.44 82 SER A CA 1
ATOM 650 C C . SER A 1 82 ? -15.087 7.098 13.415 1.00 86.44 82 SER A C 1
ATOM 652 O O . SER A 1 82 ? -16.061 7.756 13.752 1.00 86.44 82 SER A O 1
ATOM 654 N N . LYS A 1 83 ? -13.851 7.396 13.836 1.00 83.75 83 LYS A N 1
ATOM 655 C CA . LYS A 1 83 ? -13.524 8.582 14.649 1.00 83.75 83 LYS A CA 1
ATOM 656 C C . LYS A 1 83 ? -13.312 9.849 13.819 1.00 83.75 83 LYS A C 1
ATOM 658 O O . LYS A 1 83 ? -13.262 10.934 14.390 1.00 83.75 83 LYS A O 1
ATOM 663 N N . LYS A 1 84 ? -13.118 9.712 12.505 1.00 71.81 84 LYS A N 1
ATOM 664 C CA . LYS A 1 84 ? -12.803 10.815 11.585 1.00 71.81 84 LYS A CA 1
ATOM 665 C C . LYS A 1 84 ? -14.052 11.374 10.883 1.00 71.81 84 LYS A C 1
ATOM 667 O O . LYS A 1 84 ? -13.926 12.327 10.120 1.00 71.81 84 LYS A O 1
ATOM 672 N N . THR A 1 85 ? -15.218 10.771 11.138 1.00 56.53 85 THR A N 1
ATOM 673 C CA . THR A 1 85 ? -16.540 11.145 10.600 1.00 56.53 85 THR A CA 1
ATOM 674 C C . THR A 1 85 ? -17.348 11.864 11.672 1.00 56.53 85 THR A C 1
ATOM 676 O O . THR A 1 85 ? -18.057 12.828 11.318 1.00 56.53 85 THR A O 1
#